Protein AF-A0A1Q5DSV0-F1 (afdb_monomer_lite)

Foldseek 3Di:
DDDPPPDDPDPVVVVVVVVVVVVVVLVVVCVVPVVVSVVVVVVVVVLVVCVVVDVVSVVVVVVVPPDPPPDPDPPPPPPPPPPVADAQPDQLLVQCVPPNLVSSLVVLVPDDLSSLVNNCVNVVLCPPVCSVVDPDSVVSSVSSSVSSVVVVVVVVVVVPPDDDDDDDDPPDDDDDDDDDDD

Secondary structure (DSSP, 8-state):
----------HHHHHHHHHHHHHHHHHHHHTT-HHHHHHHHHHHHHHHHHHHH-HHHHHHHHHHHS-TTS--S-----------SPPPSS-HHHHHHHHHHHHHHHHHHTS-HHHHHHHHHHTT--SSS-GGG---HHHHHHHHHHHHHHHHHHHHHTT--S--------------------

Structure (mmCIF, N/CA/C/O backbone):
data_AF-A0A1Q5DSV0-F1
#
_entry.id   AF-A0A1Q5DSV0-F1
#
loop_
_atom_site.group_PDB
_atom_site.id
_atom_site.type_symbol
_atom_site.label_atom_id
_atom_site.label_alt_id
_atom_site.label_comp_id
_atom_site.label_asym_id
_atom_site.label_entity_id
_atom_site.label_seq_id
_atom_site.pdbx_PDB_ins_code
_atom_site.Cartn_x
_atom_site.Cartn_y
_atom_site.Cartn_z
_atom_site.occupancy
_atom_site.B_iso_or_equiv
_atom_site.auth_seq_id
_atom_site.auth_comp_id
_atom_site.auth_asym_id
_atom_site.auth_atom_id
_atom_site.pdbx_PDB_model_num
ATOM 1 N N . MET A 1 1 ? 35.714 42.821 -6.868 1.00 40.47 1 MET A N 1
ATOM 2 C CA . MET A 1 1 ? 34.536 42.293 -6.154 1.00 40.47 1 MET A CA 1
ATOM 3 C C . MET A 1 1 ? 33.713 41.554 -7.194 1.00 40.47 1 MET A C 1
ATOM 5 O O . MET A 1 1 ? 32.951 42.173 -7.917 1.00 40.47 1 MET A O 1
ATOM 9 N N . THR A 1 2 ? 34.022 40.277 -7.402 1.00 48.06 2 THR A N 1
ATOM 10 C CA . THR A 1 2 ? 33.417 39.434 -8.442 1.00 48.06 2 THR A CA 1
ATOM 11 C C . THR A 1 2 ? 32.701 38.313 -7.715 1.00 48.06 2 THR A C 1
ATOM 13 O O . THR A 1 2 ? 33.331 37.376 -7.230 1.00 48.06 2 THR A O 1
ATOM 16 N N . GLU A 1 3 ? 31.390 38.466 -7.562 1.00 41.56 3 GLU A N 1
ATOM 17 C CA . GLU A 1 3 ? 30.538 37.433 -6.992 1.00 41.56 3 GLU A CA 1
ATOM 18 C C . GLU A 1 3 ? 30.393 36.314 -8.024 1.00 41.56 3 GLU A C 1
ATOM 20 O O . GLU A 1 3 ? 29.717 36.455 -9.043 1.00 41.56 3 GLU A O 1
ATOM 25 N N . GLN A 1 4 ? 31.094 35.207 -7.786 1.00 45.59 4 GLN A N 1
ATOM 26 C CA . GLN A 1 4 ? 30.860 33.959 -8.497 1.00 45.59 4 GLN A CA 1
ATOM 27 C C . GLN A 1 4 ? 29.488 33.434 -8.073 1.00 45.59 4 GLN A C 1
ATOM 29 O O . GLN A 1 4 ? 29.331 32.847 -7.003 1.00 45.59 4 GLN A O 1
ATOM 34 N N . SER A 1 5 ? 28.487 33.663 -8.922 1.00 48.94 5 SER A N 1
ATOM 35 C CA . SER A 1 5 ? 27.223 32.936 -8.869 1.00 48.94 5 SER A CA 1
ATOM 36 C C . SER A 1 5 ? 27.516 31.462 -9.143 1.00 48.94 5 SER A C 1
ATOM 38 O O . SER A 1 5 ? 27.720 31.061 -10.287 1.00 48.94 5 SER A O 1
ATOM 40 N N . GLY A 1 6 ? 27.593 30.663 -8.079 1.00 44.19 6 GLY A N 1
ATOM 41 C CA . GLY A 1 6 ? 27.647 29.210 -8.166 1.00 44.19 6 GLY A CA 1
ATOM 42 C C . GLY A 1 6 ? 26.372 28.700 -8.828 1.00 44.19 6 GLY A C 1
ATOM 43 O O . GLY A 1 6 ? 25.319 28.638 -8.195 1.00 44.19 6 GLY A O 1
ATOM 44 N N . SER A 1 7 ? 26.467 28.382 -10.118 1.00 48.44 7 SER A N 1
ATOM 45 C CA . SER A 1 7 ? 25.421 27.708 -10.881 1.00 48.44 7 SER A CA 1
ATOM 46 C C . SER A 1 7 ? 25.164 26.349 -10.228 1.00 48.44 7 SER A C 1
ATOM 48 O O . SER A 1 7 ? 26.033 25.477 -10.182 1.00 48.44 7 SER A O 1
ATOM 50 N N . ARG A 1 8 ? 23.986 26.220 -9.615 1.00 54.22 8 ARG A N 1
ATOM 51 C CA . ARG A 1 8 ? 23.463 24.965 -9.073 1.00 54.22 8 ARG A CA 1
ATOM 52 C C . ARG A 1 8 ? 23.378 23.991 -10.258 1.00 54.22 8 ARG A C 1
ATOM 54 O O . ARG A 1 8 ? 22.792 24.394 -11.257 1.00 54.22 8 ARG A O 1
ATOM 61 N N . PRO A 1 9 ? 23.962 22.782 -10.197 1.00 58.25 9 PRO A N 1
ATOM 62 C CA . PRO A 1 9 ? 23.859 21.835 -11.301 1.00 58.25 9 PRO A CA 1
ATOM 63 C C . PRO A 1 9 ? 22.380 21.623 -11.623 1.00 58.25 9 PRO A C 1
ATOM 65 O O . PRO A 1 9 ? 21.577 21.408 -10.717 1.00 58.25 9 PRO A O 1
ATOM 68 N N . ASP A 1 10 ? 22.022 21.760 -12.896 1.00 69.19 10 ASP A N 1
ATOM 69 C CA . ASP A 1 10 ? 20.637 21.697 -13.337 1.00 69.19 10 ASP A CA 1
ATOM 70 C C . ASP A 1 10 ? 20.089 20.297 -13.028 1.00 69.19 10 ASP A C 1
ATOM 72 O O . ASP A 1 10 ? 20.428 19.327 -13.707 1.00 69.19 10 ASP A O 1
ATOM 76 N N . ASP A 1 11 ? 19.244 20.166 -12.002 1.00 68.62 11 ASP A N 1
ATOM 77 C CA . ASP A 1 11 ? 18.654 18.880 -11.588 1.00 68.62 11 ASP A CA 1
ATOM 78 C C . ASP A 1 11 ? 17.957 18.165 -12.766 1.00 68.62 11 ASP A C 1
ATOM 80 O O . ASP A 1 11 ? 17.955 16.936 -12.871 1.00 68.62 11 ASP A O 1
ATOM 84 N N . ASN A 1 12 ? 17.442 18.951 -13.718 1.00 77.50 12 ASN A N 1
ATOM 85 C CA . ASN A 1 12 ? 16.866 18.468 -14.971 1.00 77.50 12 ASN A CA 1
ATOM 86 C C . ASN A 1 12 ? 17.903 17.804 -15.894 1.00 77.50 12 ASN A C 1
ATOM 88 O O . ASN A 1 12 ? 17.594 16.814 -16.553 1.00 77.50 12 ASN A O 1
ATOM 92 N N . GLY A 1 13 ? 19.135 18.315 -15.943 1.00 86.00 13 GLY A N 1
ATOM 93 C CA . GLY A 1 13 ? 20.213 17.750 -16.757 1.00 86.00 13 GLY A CA 1
ATOM 94 C C . GLY A 1 13 ? 20.648 16.371 -16.262 1.00 86.00 13 GLY A C 1
ATOM 95 O O . GLY A 1 13 ? 20.817 15.450 -17.063 1.00 86.00 13 GLY A O 1
ATOM 96 N N . LEU A 1 14 ? 20.748 16.199 -14.940 1.00 85.62 14 LEU A N 1
ATOM 97 C CA . LEU A 1 14 ? 21.057 14.905 -14.324 1.00 85.62 14 LEU A CA 1
ATOM 98 C C . LEU A 1 14 ? 19.948 13.877 -14.568 1.00 85.62 14 LEU A C 1
ATOM 100 O O . 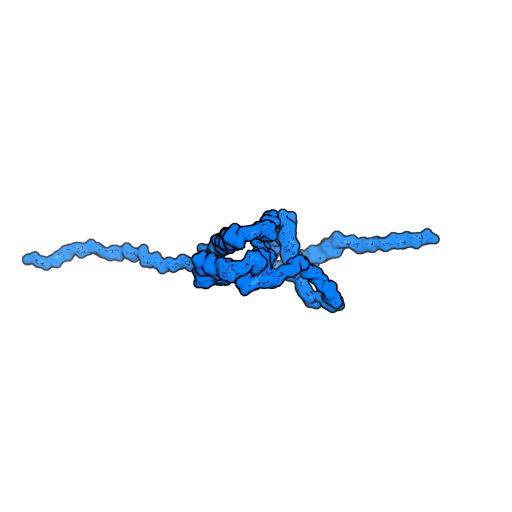LEU A 1 14 ? 20.245 12.728 -14.895 1.00 85.62 14 LEU A O 1
ATOM 104 N N . LEU A 1 15 ? 18.681 14.285 -14.454 1.00 86.31 15 LEU A N 1
ATOM 105 C CA . LEU A 1 15 ? 17.545 13.414 -14.753 1.00 86.31 15 LEU A CA 1
ATOM 106 C C . LEU A 1 15 ? 17.563 12.954 -16.215 1.00 86.31 15 LEU A C 1
ATOM 108 O O . LEU A 1 15 ? 17.474 11.758 -16.478 1.00 86.31 15 LEU A O 1
ATOM 112 N N . ASN A 1 16 ? 17.742 13.885 -17.155 1.00 90.69 16 ASN A N 1
ATOM 113 C CA . ASN A 1 16 ? 17.775 13.575 -18.585 1.00 90.69 16 ASN A CA 1
ATOM 114 C C . ASN A 1 16 ? 18.914 12.609 -18.944 1.00 90.69 16 ASN A C 1
ATOM 116 O O . ASN A 1 16 ? 18.723 11.705 -19.755 1.00 90.69 16 ASN A O 1
ATOM 120 N N . ALA A 1 17 ? 20.083 12.748 -18.308 1.00 92.19 17 ALA A N 1
ATOM 121 C CA . ALA A 1 17 ? 21.192 11.814 -18.493 1.00 92.19 17 ALA A CA 1
ATOM 122 C C . ALA A 1 17 ? 20.842 10.391 -18.016 1.00 92.19 17 ALA A C 1
ATOM 124 O O . ALA A 1 17 ? 21.137 9.421 -18.712 1.00 92.19 17 ALA A O 1
ATOM 125 N N . ARG A 1 18 ? 20.166 10.258 -16.866 1.00 92.00 18 ARG A N 1
ATOM 126 C CA . ARG A 1 18 ? 19.721 8.955 -16.336 1.00 92.00 18 ARG A CA 1
ATOM 127 C C . ARG A 1 18 ? 18.624 8.311 -17.177 1.00 92.00 18 ARG A C 1
ATOM 129 O O . ARG A 1 18 ? 18.611 7.094 -17.323 1.00 92.00 18 ARG A O 1
ATOM 136 N N . VAL A 1 19 ? 17.718 9.113 -17.733 1.00 93.19 19 VAL A N 1
ATOM 137 C CA . VAL A 1 19 ? 16.694 8.621 -18.666 1.00 93.19 19 VAL A CA 1
ATOM 138 C C . VAL A 1 19 ? 17.358 8.032 -19.907 1.00 93.19 19 VAL A C 1
ATOM 140 O O . VAL A 1 19 ? 17.054 6.901 -20.273 1.00 93.19 19 VAL A O 1
ATOM 143 N N . ARG A 1 20 ? 18.335 8.736 -20.488 1.00 94.38 20 ARG A N 1
ATOM 144 C CA . ARG A 1 20 ? 19.083 8.242 -21.649 1.00 94.38 20 ARG A CA 1
ATOM 145 C C . ARG A 1 20 ? 19.839 6.942 -21.357 1.00 94.38 20 ARG A C 1
ATOM 147 O O . ARG A 1 20 ? 19.808 6.022 -22.165 1.00 94.38 20 ARG A O 1
ATOM 154 N N . GLU A 1 21 ? 20.481 6.842 -20.194 1.00 94.56 21 GLU A N 1
ATOM 155 C CA . GLU A 1 21 ? 21.149 5.608 -19.755 1.00 94.56 21 GLU A CA 1
ATOM 156 C C . GLU A 1 21 ? 20.161 4.427 -19.674 1.00 94.56 21 GLU A C 1
ATOM 158 O O . GLU A 1 21 ? 20.463 3.322 -20.129 1.00 94.56 21 GLU A O 1
ATOM 163 N N . ALA A 1 22 ? 18.954 4.663 -19.149 1.00 93.12 22 ALA A N 1
ATOM 164 C CA . ALA A 1 22 ? 17.907 3.648 -19.078 1.00 93.12 22 ALA A CA 1
ATOM 165 C C . ALA A 1 22 ? 17.393 3.237 -20.470 1.00 93.12 22 ALA A C 1
ATOM 167 O O . ALA A 1 22 ? 17.189 2.048 -20.718 1.00 93.12 22 ALA A O 1
ATOM 168 N N . GLU A 1 23 ? 17.220 4.189 -21.389 1.00 94.69 23 GLU A N 1
ATOM 169 C CA . GLU A 1 23 ? 16.838 3.919 -22.782 1.00 94.69 23 GLU A CA 1
ATOM 170 C C . GLU A 1 23 ? 17.885 3.062 -23.507 1.00 94.69 23 GLU A C 1
ATOM 172 O O . GLU A 1 23 ? 17.540 2.078 -24.166 1.00 94.69 23 GLU A O 1
ATOM 177 N N . GLU A 1 24 ? 19.171 3.389 -23.355 1.00 96.88 24 GLU A N 1
ATOM 178 C CA . GLU A 1 24 ? 20.275 2.625 -23.944 1.00 96.88 24 GLU A CA 1
ATOM 179 C C . GLU A 1 24 ? 20.325 1.194 -23.379 1.00 96.88 24 GLU A C 1
ATOM 181 O O . GLU A 1 24 ? 20.459 0.226 -24.136 1.00 96.88 24 GLU A O 1
ATOM 186 N N . ALA A 1 25 ? 20.136 1.031 -22.064 1.00 96.25 25 ALA A N 1
ATOM 187 C CA . ALA A 1 25 ? 20.078 -0.278 -21.416 1.00 96.25 25 ALA A CA 1
ATOM 188 C C . ALA A 1 25 ? 18.890 -1.126 -21.903 1.00 96.25 25 ALA A C 1
ATOM 190 O O . ALA A 1 25 ? 19.062 -2.308 -22.208 1.00 96.25 25 ALA A O 1
ATOM 191 N N . LEU A 1 26 ? 17.702 -0.526 -22.027 1.00 95.38 26 LEU A N 1
ATOM 192 C CA . LEU A 1 26 ? 16.504 -1.200 -22.537 1.00 95.38 26 LEU A CA 1
ATOM 193 C C . LEU A 1 26 ? 16.634 -1.559 -24.021 1.00 95.38 26 LEU A C 1
ATOM 195 O O . LEU A 1 26 ? 16.210 -2.638 -24.426 1.00 95.38 26 LEU A O 1
ATOM 199 N N . THR A 1 27 ? 17.283 -0.711 -24.822 1.00 96.25 27 THR A N 1
ATOM 200 C CA . THR A 1 27 ? 17.575 -0.998 -26.236 1.00 96.25 27 THR A CA 1
ATOM 201 C C . THR A 1 27 ? 18.533 -2.180 -26.370 1.00 96.25 27 THR A C 1
ATOM 203 O O . THR A 1 27 ? 18.304 -3.089 -27.168 1.00 96.25 27 THR A O 1
ATOM 206 N N . LYS A 1 28 ? 19.589 -2.215 -25.547 1.00 96.75 28 LYS A N 1
ATOM 207 C CA . LYS A 1 28 ? 20.531 -3.339 -25.505 1.00 96.75 28 LYS A CA 1
ATOM 208 C C . LYS A 1 28 ? 19.852 -4.636 -25.059 1.00 96.75 28 LYS A C 1
ATOM 210 O O . LYS A 1 28 ? 20.146 -5.693 -25.615 1.00 96.75 28 LYS A O 1
ATOM 215 N N . LEU A 1 29 ? 18.942 -4.553 -24.086 1.00 95.88 29 LEU A N 1
ATOM 216 C CA . LEU A 1 29 ? 18.133 -5.690 -23.659 1.00 95.88 29 LEU A CA 1
ATOM 217 C C . LEU A 1 29 ? 17.236 -6.175 -24.797 1.00 95.88 29 LEU A C 1
ATOM 219 O O . LEU A 1 29 ? 17.252 -7.361 -25.089 1.00 95.88 29 LEU A O 1
ATOM 223 N N . GLY A 1 30 ? 16.549 -5.271 -25.499 1.00 95.75 30 GLY A N 1
ATOM 224 C CA . GLY A 1 30 ? 15.663 -5.616 -26.613 1.00 95.75 30 GLY A CA 1
ATOM 225 C C . GLY A 1 30 ? 16.366 -6.305 -27.787 1.00 95.75 30 GLY A C 1
ATOM 226 O O . GLY A 1 30 ? 15.745 -7.103 -28.482 1.00 95.75 30 GLY A O 1
ATOM 227 N N . ALA A 1 31 ? 17.667 -6.061 -27.979 1.00 95.69 31 ALA A N 1
ATOM 228 C CA . ALA A 1 31 ? 18.473 -6.783 -28.964 1.00 95.69 31 ALA A CA 1
ATOM 229 C C . ALA A 1 31 ? 18.716 -8.262 -28.594 1.00 95.69 31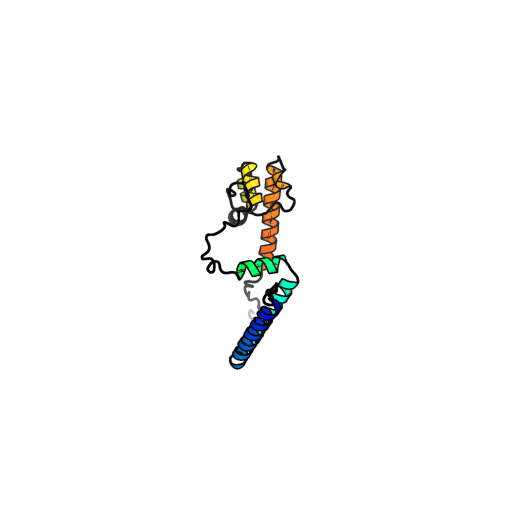 ALA A C 1
ATOM 231 O O . ALA A 1 31 ? 19.012 -9.063 -29.476 1.00 95.69 31 ALA A O 1
ATOM 232 N N . SER A 1 32 ? 18.615 -8.616 -27.307 1.00 96.25 32 SER A N 1
ATOM 233 C CA . SER A 1 32 ? 18.807 -9.985 -26.799 1.00 96.25 32 SER A CA 1
ATOM 234 C C . SER A 1 32 ? 17.481 -10.669 -26.441 1.00 96.25 32 SER A C 1
ATOM 236 O O . SER A 1 32 ? 17.322 -11.858 -26.692 1.00 96.25 32 SER A O 1
ATOM 238 N N . ASP A 1 33 ? 16.541 -9.915 -25.866 1.00 96.81 33 ASP A N 1
ATOM 239 C CA . ASP A 1 33 ? 15.214 -10.348 -25.430 1.00 96.81 33 ASP A CA 1
ATOM 240 C C . ASP A 1 33 ? 14.190 -9.202 -25.620 1.00 96.81 33 ASP A C 1
ATOM 242 O O . ASP A 1 33 ? 14.057 -8.312 -24.765 1.00 96.81 33 ASP A O 1
ATOM 246 N N . PRO A 1 34 ? 13.476 -9.177 -26.761 1.00 94.81 34 PRO A N 1
ATOM 247 C CA . PRO A 1 34 ? 12.533 -8.109 -27.079 1.00 94.81 34 PRO A CA 1
ATOM 248 C C . PRO A 1 34 ? 11.256 -8.155 -26.229 1.00 94.81 34 PRO A C 1
ATOM 250 O O . PRO A 1 34 ? 10.674 -7.104 -25.951 1.00 94.81 34 PRO A O 1
ATOM 253 N N . GLU A 1 35 ? 10.816 -9.340 -25.796 1.00 95.19 35 GLU A N 1
ATOM 254 C CA . GLU A 1 35 ? 9.583 -9.505 -25.019 1.00 95.19 35 GLU A CA 1
ATOM 255 C C . GLU A 1 35 ? 9.772 -9.009 -23.582 1.00 95.19 35 GLU A C 1
ATOM 257 O O . GLU A 1 35 ? 8.940 -8.259 -23.054 1.00 95.19 35 GLU A O 1
ATOM 262 N N . LEU A 1 36 ? 10.914 -9.336 -22.971 1.00 95.56 36 LEU A N 1
ATOM 263 C CA . LEU A 1 36 ? 11.272 -8.828 -21.652 1.00 95.56 36 LEU A CA 1
ATOM 264 C C . LEU A 1 36 ? 11.467 -7.308 -21.666 1.00 95.56 36 LEU A C 1
ATOM 266 O O . LEU A 1 36 ? 10.959 -6.617 -20.779 1.00 95.56 36 LEU A O 1
ATOM 270 N N . ALA A 1 37 ? 12.148 -6.766 -22.681 1.00 94.81 37 ALA A N 1
ATOM 271 C CA . ALA A 1 37 ? 12.325 -5.321 -22.823 1.00 94.81 37 ALA A CA 1
ATOM 272 C C . ALA A 1 37 ? 10.975 -4.589 -22.939 1.00 94.81 37 ALA A C 1
ATOM 274 O O . ALA A 1 37 ? 10.740 -3.615 -22.220 1.00 94.81 37 ALA A O 1
ATOM 275 N N . ALA A 1 38 ? 10.061 -5.091 -23.777 1.00 93.62 38 ALA A N 1
ATOM 276 C CA . ALA A 1 38 ? 8.717 -4.531 -23.920 1.00 93.62 38 ALA A CA 1
ATOM 277 C C . ALA A 1 38 ? 7.919 -4.597 -22.607 1.00 93.62 38 ALA A C 1
ATOM 279 O O . ALA A 1 38 ? 7.267 -3.622 -22.223 1.00 93.62 38 ALA A O 1
ATOM 280 N N . THR A 1 39 ? 8.018 -5.713 -21.880 1.00 97.44 39 THR A N 1
ATOM 281 C CA . THR A 1 39 ? 7.357 -5.892 -20.581 1.00 97.44 39 THR A CA 1
ATOM 282 C C . THR A 1 39 ? 7.858 -4.878 -19.553 1.00 97.44 39 THR A C 1
ATOM 284 O O . THR A 1 39 ? 7.054 -4.220 -18.891 1.00 97.44 39 THR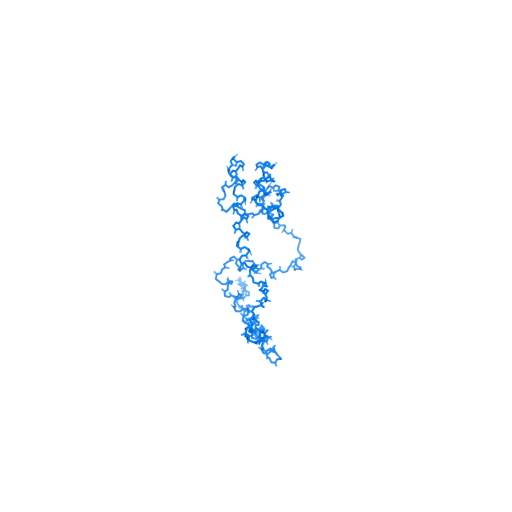 A O 1
ATOM 287 N N . LEU A 1 40 ? 9.177 -4.688 -19.440 1.00 96.62 40 LEU A N 1
ATOM 288 C CA . LEU A 1 40 ? 9.763 -3.726 -18.502 1.00 96.62 40 LEU A CA 1
ATOM 289 C C . LEU A 1 40 ? 9.374 -2.282 -18.833 1.00 96.62 40 LEU A C 1
ATOM 291 O O . LEU A 1 40 ? 9.032 -1.525 -17.923 1.00 96.62 40 LEU A O 1
ATOM 295 N N . VAL A 1 41 ? 9.362 -1.914 -20.118 1.00 96.44 41 VAL A N 1
ATOM 296 C CA . VAL A 1 41 ? 8.875 -0.600 -20.569 1.00 96.44 41 VAL A CA 1
ATOM 297 C C . VAL A 1 41 ? 7.416 -0.396 -20.160 1.00 96.44 41 VAL A C 1
ATOM 299 O O . VAL A 1 41 ? 7.079 0.644 -19.591 1.00 96.44 41 VAL A O 1
ATOM 302 N N . GLY A 1 42 ? 6.557 -1.396 -20.384 1.00 95.75 42 GLY A N 1
ATOM 303 C CA . GLY A 1 42 ? 5.148 -1.345 -19.992 1.00 95.75 42 GLY A CA 1
ATOM 304 C C . GLY A 1 42 ? 4.960 -1.147 -18.486 1.00 95.75 42 GLY A C 1
ATOM 305 O O . GLY A 1 42 ? 4.191 -0.283 -18.060 1.00 95.75 42 GLY A O 1
ATOM 306 N N . VAL A 1 43 ? 5.714 -1.887 -17.668 1.00 97.12 43 VAL A N 1
ATOM 307 C CA . VAL A 1 43 ? 5.685 -1.749 -16.205 1.00 97.12 43 VAL A CA 1
ATOM 308 C C . VAL A 1 43 ? 6.136 -0.352 -15.772 1.00 97.12 43 VAL A C 1
ATOM 310 O O . VAL A 1 43 ? 5.433 0.297 -14.993 1.00 97.12 43 VAL A O 1
ATOM 313 N N . LEU A 1 44 ? 7.264 0.147 -16.292 1.00 95.69 44 LEU A N 1
ATOM 314 C CA . LEU A 1 44 ? 7.768 1.483 -15.953 1.00 95.69 44 LEU A CA 1
ATOM 315 C C . LEU A 1 44 ? 6.764 2.580 -16.321 1.00 95.69 44 LEU A C 1
ATOM 317 O O . LEU A 1 44 ? 6.525 3.480 -15.515 1.00 95.69 44 LEU A O 1
ATOM 321 N N . ALA A 1 45 ? 6.146 2.491 -17.500 1.00 92.50 45 ALA A N 1
ATOM 322 C CA . ALA A 1 45 ? 5.170 3.472 -17.966 1.00 92.50 45 ALA A CA 1
ATOM 323 C C . ALA A 1 45 ? 3.937 3.544 -17.051 1.00 92.50 45 ALA A C 1
ATOM 325 O O . ALA A 1 45 ? 3.496 4.639 -16.683 1.00 92.50 45 ALA A O 1
ATOM 326 N N . VAL A 1 46 ? 3.402 2.390 -16.637 1.00 95.94 46 VAL A N 1
ATOM 327 C CA . VAL A 1 46 ? 2.263 2.326 -15.708 1.00 95.94 46 VAL A CA 1
ATOM 328 C C . VAL A 1 46 ? 2.646 2.890 -14.340 1.00 95.94 46 VAL A C 1
ATOM 330 O O . VAL A 1 46 ? 1.922 3.728 -13.801 1.00 95.94 46 VAL A O 1
ATOM 333 N N . VAL A 1 47 ? 3.803 2.503 -13.795 1.00 95.75 47 VAL A N 1
ATOM 334 C CA . VAL A 1 47 ? 4.283 2.993 -12.491 1.00 95.75 47 VAL A CA 1
ATOM 335 C C . VAL A 1 47 ? 4.496 4.509 -12.506 1.00 95.75 47 VAL A C 1
ATOM 337 O O . VAL A 1 47 ? 4.049 5.196 -11.586 1.00 95.75 47 VAL A O 1
ATOM 340 N N . ALA A 1 48 ? 5.130 5.049 -13.550 1.00 92.00 48 ALA A N 1
ATOM 341 C CA . ALA A 1 48 ? 5.344 6.487 -13.700 1.00 92.00 48 ALA A CA 1
ATOM 342 C C . ALA A 1 48 ? 4.015 7.250 -13.808 1.00 92.00 48 ALA A C 1
ATOM 344 O O . ALA A 1 48 ? 3.822 8.266 -13.136 1.00 92.00 48 ALA A O 1
ATOM 345 N N . SER A 1 49 ? 3.068 6.720 -14.587 1.00 88.75 49 SER A N 1
ATOM 346 C CA . SER A 1 49 ? 1.732 7.305 -14.743 1.00 88.75 49 SER A CA 1
ATOM 347 C C . SER A 1 49 ? 0.959 7.327 -13.421 1.00 88.75 49 SER A C 1
ATOM 349 O O . SER A 1 49 ? 0.348 8.339 -13.074 1.00 88.75 49 SER A O 1
ATOM 351 N N . GLU A 1 50 ? 1.008 6.247 -12.639 1.00 88.62 50 GLU A N 1
ATOM 352 C CA . GLU A 1 50 ? 0.366 6.200 -11.319 1.00 88.62 50 GLU A CA 1
ATOM 353 C C . GLU A 1 50 ? 1.038 7.114 -10.292 1.00 88.62 50 GLU A C 1
ATOM 355 O O . GLU A 1 50 ? 0.353 7.756 -9.489 1.00 88.62 50 GLU A O 1
ATOM 360 N N . ALA A 1 51 ? 2.365 7.242 -10.335 1.00 91.94 51 ALA A N 1
ATOM 361 C CA . ALA A 1 51 ? 3.096 8.179 -9.485 1.00 91.94 51 ALA A CA 1
ATOM 362 C C . ALA A 1 51 ? 2.740 9.638 -9.791 1.00 91.94 51 ALA A C 1
ATOM 364 O O . ALA A 1 51 ? 2.564 10.423 -8.858 1.00 91.94 51 ALA A O 1
ATOM 365 N N . ALA A 1 52 ? 2.557 9.987 -11.066 1.00 87.00 52 ALA A N 1
ATOM 366 C CA . ALA A 1 52 ? 2.116 11.320 -11.468 1.00 87.00 52 ALA A CA 1
ATOM 367 C C . ALA A 1 52 ? 0.666 11.612 -11.040 1.00 87.00 52 ALA A C 1
ATOM 369 O O . ALA A 1 52 ? 0.357 12.731 -10.630 1.00 87.00 52 ALA A O 1
ATOM 370 N N . ARG A 1 53 ? -0.222 10.608 -11.094 1.00 83.56 53 ARG A N 1
ATOM 371 C CA . ARG A 1 53 ? -1.644 10.755 -10.735 1.00 83.56 53 ARG A CA 1
ATOM 372 C C . ARG A 1 53 ? -1.901 10.773 -9.229 1.00 83.56 53 ARG A C 1
ATOM 374 O O . ARG A 1 53 ? -2.804 11.472 -8.773 1.00 83.56 53 ARG A O 1
ATOM 381 N N . THR A 1 54 ? -1.122 10.022 -8.448 1.00 89.12 54 THR A N 1
ATOM 382 C CA . THR A 1 54 ? -1.417 9.777 -7.030 1.00 89.12 54 THR A CA 1
ATOM 383 C C . THR A 1 54 ? -0.221 10.081 -6.128 1.00 89.12 54 THR A C 1
ATOM 385 O O . THR A 1 54 ? 0.696 9.275 -5.964 1.00 89.12 54 THR A O 1
ATOM 388 N N . THR A 1 55 ? -0.285 11.194 -5.389 1.00 81.38 55 THR A N 1
ATOM 389 C CA . THR A 1 55 ? 0.787 11.616 -4.463 1.00 81.38 55 THR A CA 1
ATOM 390 C C . THR A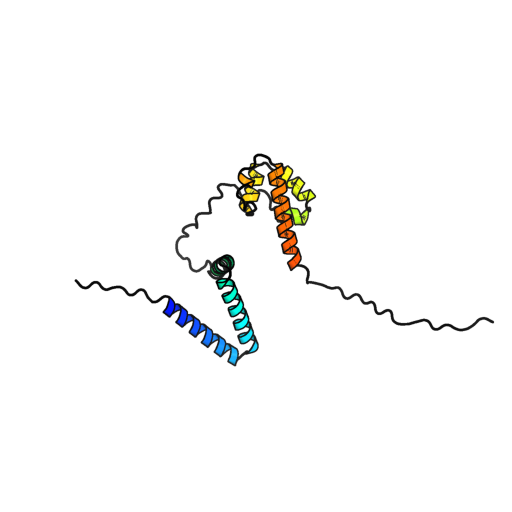 1 55 ? 1.089 10.584 -3.371 1.00 81.38 55 THR A C 1
ATOM 392 O O . THR A 1 55 ? 2.238 10.422 -2.958 1.00 81.38 55 THR A O 1
ATOM 395 N N . ARG A 1 56 ? 0.069 9.865 -2.878 1.00 80.56 56 ARG A N 1
ATOM 396 C CA . ARG A 1 56 ? 0.264 8.784 -1.896 1.00 80.56 56 ARG A CA 1
ATOM 397 C C . ARG A 1 56 ? 1.127 7.658 -2.472 1.00 80.56 56 ARG A C 1
ATOM 399 O O . ARG A 1 56 ? 2.002 7.165 -1.765 1.00 80.56 56 ARG A O 1
ATOM 406 N N . PHE A 1 57 ? 0.881 7.270 -3.722 1.00 87.00 57 PHE A N 1
ATOM 407 C CA . PHE A 1 57 ? 1.625 6.216 -4.403 1.00 87.00 57 PHE A CA 1
ATOM 408 C C . PHE A 1 57 ? 3.068 6.654 -4.663 1.00 87.00 57 PHE A C 1
ATOM 410 O O . PHE A 1 57 ? 3.981 5.944 -4.261 1.00 87.00 57 PHE A O 1
ATOM 417 N N . ALA A 1 58 ? 3.285 7.870 -5.179 1.00 85.38 58 ALA A N 1
ATOM 418 C CA . ALA A 1 58 ? 4.628 8.424 -5.374 1.00 85.38 58 ALA A CA 1
ATOM 419 C C . ALA A 1 58 ? 5.476 8.407 -4.087 1.00 85.38 58 ALA A C 1
ATOM 421 O O . ALA A 1 58 ? 6.639 8.010 -4.101 1.00 85.38 58 ALA A O 1
ATOM 422 N N . ARG A 1 59 ? 4.882 8.777 -2.941 1.00 86.00 59 ARG A N 1
ATOM 423 C CA . ARG A 1 59 ? 5.568 8.737 -1.636 1.00 86.00 59 ARG A CA 1
ATOM 424 C C . ARG A 1 59 ? 5.894 7.318 -1.178 1.00 86.00 59 ARG A C 1
ATOM 426 O O . ARG A 1 59 ? 6.967 7.092 -0.627 1.00 86.00 59 ARG A O 1
ATOM 433 N N . ALA A 1 60 ? 4.970 6.378 -1.368 1.00 85.94 60 ALA A N 1
ATOM 434 C CA . ALA A 1 60 ? 5.204 4.977 -1.033 1.00 85.94 60 ALA A CA 1
ATOM 435 C C . ALA A 1 60 ? 6.312 4.375 -1.914 1.00 85.94 60 ALA A C 1
ATOM 437 O O . ALA A 1 60 ? 7.198 3.705 -1.391 1.00 85.94 60 ALA A O 1
ATOM 438 N N . LEU A 1 61 ? 6.302 4.691 -3.212 1.00 90.56 61 LEU A N 1
ATOM 439 C CA . LEU A 1 61 ? 7.305 4.264 -4.184 1.00 90.56 61 LEU A CA 1
ATOM 440 C C . LEU A 1 61 ? 8.696 4.808 -3.837 1.00 90.56 61 LEU A C 1
ATOM 442 O O . LEU A 1 61 ? 9.639 4.034 -3.723 1.00 90.56 61 LEU A O 1
ATOM 446 N N . ALA A 1 62 ? 8.820 6.112 -3.570 1.00 89.62 62 ALA A N 1
ATOM 447 C CA . ALA A 1 62 ? 10.092 6.717 -3.167 1.00 89.62 62 ALA A CA 1
ATOM 448 C C . ALA A 1 62 ? 10.656 6.091 -1.877 1.00 89.62 62 ALA A C 1
ATOM 450 O O . ALA A 1 62 ? 11.857 5.837 -1.778 1.00 89.62 62 ALA A O 1
ATOM 451 N N . LYS A 1 63 ? 9.783 5.792 -0.902 1.00 87.50 63 LYS A N 1
ATOM 452 C CA . LYS A 1 63 ? 10.173 5.115 0.342 1.00 87.50 63 LYS A CA 1
ATOM 453 C C . LYS A 1 63 ? 10.649 3.681 0.095 1.00 87.50 63 LYS A C 1
ATOM 455 O O . LYS A 1 63 ? 11.596 3.255 0.740 1.00 87.50 63 LYS A O 1
ATOM 460 N N . ALA A 1 64 ? 9.986 2.944 -0.792 1.00 88.06 64 ALA A N 1
ATOM 461 C CA . ALA A 1 64 ? 10.336 1.560 -1.098 1.00 88.06 64 ALA A CA 1
ATOM 462 C C . ALA A 1 64 ? 11.649 1.444 -1.892 1.00 88.06 64 ALA A C 1
ATOM 464 O O . ALA A 1 64 ? 12.410 0.511 -1.667 1.00 88.06 64 ALA A O 1
ATOM 465 N N . LEU A 1 65 ? 11.919 2.392 -2.796 1.00 87.19 65 LEU A N 1
ATOM 466 C CA . LEU A 1 65 ? 13.107 2.380 -3.660 1.00 87.19 65 LEU A CA 1
ATOM 467 C C . LEU A 1 65 ? 14.364 2.964 -2.998 1.00 87.19 65 LEU A C 1
ATOM 469 O O . LEU A 1 65 ? 15.473 2.751 -3.482 1.00 87.19 65 LEU A O 1
ATOM 473 N N . THR A 1 66 ? 14.216 3.682 -1.885 1.00 87.25 66 THR A N 1
ATOM 474 C CA . THR A 1 66 ? 15.358 4.143 -1.088 1.00 87.25 66 THR A CA 1
ATOM 475 C C . THR A 1 66 ? 15.750 3.033 -0.113 1.00 87.25 66 THR A C 1
ATOM 477 O O . THR A 1 66 ? 15.169 2.914 0.965 1.00 87.25 66 THR A O 1
ATOM 480 N N . SER A 1 67 ? 16.720 2.196 -0.496 1.00 57.69 67 SER A N 1
ATOM 481 C CA . SER A 1 67 ? 17.283 1.173 0.398 1.00 57.69 67 SER A CA 1
ATOM 482 C C . SER A 1 67 ? 17.891 1.810 1.662 1.00 57.69 67 SER A C 1
ATOM 484 O O . SER A 1 67 ? 18.538 2.856 1.565 1.00 57.69 67 SER A O 1
ATOM 486 N N . PRO A 1 68 ? 17.757 1.184 2.848 1.00 56.38 68 PRO A N 1
ATOM 487 C CA . PRO A 1 68 ? 18.284 1.709 4.114 1.00 56.38 68 PRO A CA 1
ATOM 488 C C . PRO A 1 68 ? 19.822 1.690 4.225 1.00 56.38 68 PRO A C 1
ATOM 490 O O . PRO A 1 68 ? 20.356 2.159 5.227 1.00 56.38 68 PRO A O 1
ATOM 493 N N . ASP A 1 69 ? 20.532 1.168 3.221 1.00 47.53 69 ASP A N 1
ATOM 494 C CA . ASP A 1 69 ? 21.974 0.882 3.280 1.00 47.53 69 ASP A CA 1
ATOM 495 C C . ASP A 1 69 ? 22.877 2.027 2.771 1.00 47.53 69 ASP A C 1
ATOM 497 O O . ASP A 1 69 ? 24.098 1.930 2.781 1.00 47.53 69 ASP A O 1
ATOM 501 N N . ALA A 1 70 ? 22.297 3.161 2.360 1.00 47.69 70 ALA A N 1
ATOM 502 C CA . ALA A 1 70 ? 23.046 4.349 1.927 1.00 47.69 70 ALA A CA 1
ATOM 503 C C . ALA A 1 70 ? 23.157 5.441 3.014 1.00 47.69 70 ALA A C 1
ATOM 505 O O . ALA A 1 70 ? 23.281 6.624 2.698 1.00 47.69 70 ALA A O 1
ATOM 506 N N . GLN A 1 71 ? 23.089 5.076 4.300 1.00 43.12 71 GLN A N 1
ATOM 507 C CA . GLN A 1 71 ? 23.180 6.016 5.428 1.00 43.12 71 GLN A CA 1
ATOM 508 C C . GLN A 1 71 ? 24.219 5.572 6.469 1.00 43.12 71 GLN A C 1
ATOM 510 O O . GLN A 1 71 ? 23.891 5.226 7.600 1.00 43.12 71 GLN A O 1
ATOM 515 N N . THR A 1 72 ? 25.502 5.724 6.125 1.00 43.88 72 THR A N 1
ATOM 516 C CA . THR A 1 72 ? 26.586 5.971 7.102 1.00 43.88 72 THR A CA 1
ATOM 517 C C . THR A 1 72 ? 26.551 7.436 7.558 1.00 43.88 72 THR A C 1
ATOM 519 O O . THR A 1 72 ? 27.526 8.178 7.481 1.00 43.88 72 THR A O 1
ATOM 522 N N . ALA A 1 73 ? 25.389 7.876 8.024 1.00 47.31 73 ALA A N 1
ATOM 523 C CA . ALA A 1 73 ? 25.230 9.089 8.808 1.00 47.31 73 ALA A CA 1
ATOM 524 C C . ALA A 1 73 ? 24.476 8.668 10.070 1.00 47.31 73 ALA A C 1
ATOM 526 O O . ALA A 1 73 ? 23.542 7.866 9.955 1.00 47.31 73 ALA A O 1
ATOM 527 N N . PRO A 1 74 ? 24.871 9.132 11.272 1.00 39.44 74 PRO A N 1
ATOM 528 C CA . PRO A 1 74 ? 24.169 8.764 12.489 1.00 39.44 74 PRO A CA 1
ATOM 529 C C . PRO A 1 74 ? 22.706 9.106 12.265 1.00 39.44 74 PRO A C 1
ATOM 531 O O . PRO A 1 74 ? 22.388 10.254 11.954 1.00 39.44 74 PRO A O 1
ATOM 534 N N . ARG A 1 75 ? 21.854 8.076 12.339 1.00 44.34 75 ARG A N 1
ATOM 535 C CA . ARG A 1 75 ? 20.402 8.176 12.236 1.00 44.34 75 ARG A CA 1
ATOM 536 C C . ARG A 1 75 ? 19.981 9.396 13.045 1.00 44.34 75 ARG A C 1
ATOM 538 O O . ARG A 1 75 ? 19.887 9.323 14.270 1.00 44.34 75 ARG A O 1
ATOM 545 N N . SER A 1 76 ? 19.717 10.515 12.369 1.00 45.81 76 SER A N 1
ATOM 546 C CA . SER A 1 76 ? 18.763 11.470 12.897 1.00 45.81 76 SER A CA 1
ATOM 547 C C . SER A 1 76 ? 17.502 10.646 12.922 1.00 45.81 76 SER A C 1
ATOM 549 O O . SER A 1 76 ? 16.934 10.353 11.871 1.00 45.81 76 SER A O 1
ATOM 551 N N . ALA A 1 77 ? 17.207 10.100 14.101 1.00 48.19 77 ALA A N 1
ATOM 552 C CA . ALA A 1 77 ? 15.985 9.392 14.359 1.00 48.19 77 ALA A CA 1
ATOM 553 C C . ALA A 1 77 ? 14.902 10.262 13.741 1.00 48.19 77 ALA A C 1
ATOM 555 O O . ALA A 1 77 ? 14.662 11.372 14.228 1.00 48.19 77 ALA A O 1
ATOM 556 N N . GLU A 1 78 ? 14.321 9.789 12.633 1.00 44.44 78 GLU A N 1
ATOM 557 C CA . GLU A 1 78 ? 13.023 10.242 12.175 1.00 44.44 78 GLU A CA 1
ATOM 558 C C . GLU A 1 78 ? 12.216 10.205 13.452 1.00 44.44 78 GLU A C 1
ATOM 560 O O . GLU A 1 78 ? 11.992 9.130 14.020 1.00 44.44 78 GLU A O 1
ATOM 565 N N . ARG A 1 79 ? 11.973 11.396 14.006 1.00 46.41 79 ARG A N 1
ATOM 566 C CA . ARG A 1 79 ? 11.329 11.529 15.297 1.00 46.41 79 ARG A CA 1
ATOM 567 C C . ARG A 1 79 ? 10.098 10.662 15.127 1.00 46.41 79 ARG A C 1
ATOM 569 O O . ARG A 1 79 ? 9.331 10.964 14.202 1.00 46.41 79 ARG A O 1
ATOM 576 N N . PRO A 1 80 ? 9.923 9.587 15.923 1.00 44.50 80 PRO A N 1
ATOM 577 C CA . PRO A 1 80 ? 8.692 8.831 15.863 1.00 44.50 80 PRO A CA 1
ATOM 578 C C . PRO A 1 80 ? 7.636 9.912 15.927 1.00 44.50 80 PRO A C 1
ATOM 580 O O . PRO A 1 80 ? 7.729 10.781 16.810 1.00 44.50 80 PRO A O 1
ATOM 583 N N . ARG A 1 81 ? 6.729 9.983 14.940 1.00 48.34 81 ARG A N 1
ATOM 584 C CA . ARG A 1 81 ? 5.533 10.795 15.143 1.00 48.34 81 ARG A CA 1
ATOM 585 C C . ARG A 1 81 ? 5.044 10.298 16.479 1.00 48.34 81 ARG A C 1
ATOM 587 O O . ARG A 1 81 ? 4.732 9.118 16.583 1.00 48.34 81 ARG A O 1
ATOM 594 N N . ARG A 1 82 ? 5.196 11.144 17.501 1.00 44.28 82 ARG A N 1
ATOM 595 C CA . ARG A 1 82 ? 5.035 10.797 18.905 1.00 44.28 82 ARG A CA 1
ATOM 596 C C . ARG A 1 82 ? 3.555 10.473 19.046 1.00 44.28 82 ARG A C 1
ATOM 598 O O . ARG A 1 82 ? 2.768 11.301 19.485 1.00 44.28 82 ARG A O 1
ATOM 605 N N . SER A 1 83 ? 3.175 9.265 18.660 1.00 51.19 83 SER A N 1
ATOM 606 C CA . SER A 1 83 ? 2.258 8.500 19.451 1.00 51.19 83 SER A CA 1
ATOM 607 C C . SER A 1 83 ? 2.985 8.380 20.782 1.00 51.19 83 SER A C 1
ATOM 609 O O . SER A 1 83 ? 3.908 7.596 20.945 1.00 51.19 83 SER A O 1
ATOM 611 N N . ARG A 1 84 ? 2.664 9.289 21.705 1.00 55.09 84 ARG A N 1
ATOM 612 C CA . ARG A 1 84 ? 3.031 9.152 23.120 1.00 55.09 84 ARG A CA 1
ATOM 613 C C . ARG A 1 84 ? 2.294 7.968 23.768 1.00 55.09 84 ARG A C 1
ATOM 615 O O . ARG A 1 84 ? 2.414 7.792 24.971 1.00 55.09 84 ARG A O 1
ATOM 622 N N . ARG A 1 85 ? 1.487 7.242 22.991 1.00 57.81 85 ARG A N 1
ATOM 623 C CA . ARG A 1 85 ? 0.684 6.106 23.412 1.00 57.81 85 ARG A CA 1
ATOM 624 C C . ARG A 1 85 ? 1.502 4.831 23.301 1.00 57.81 85 ARG A C 1
ATOM 626 O O . ARG A 1 85 ? 2.358 4.732 22.418 1.00 57.81 85 ARG A O 1
ATOM 633 N N . ALA A 1 86 ? 1.257 3.919 24.233 1.00 64.62 86 ALA A N 1
ATOM 634 C CA . ALA A 1 86 ? 1.872 2.607 24.218 1.00 64.62 86 ALA A CA 1
ATOM 635 C C . ALA A 1 86 ? 1.463 1.865 22.931 1.00 64.62 86 ALA A C 1
ATOM 637 O O . ALA A 1 86 ? 0.455 2.226 22.315 1.00 64.62 86 ALA A O 1
ATOM 638 N N . PRO A 1 87 ? 2.248 0.872 22.487 1.00 66.81 87 PRO A N 1
ATOM 639 C CA . PRO A 1 87 ? 1.757 -0.073 21.496 1.00 66.81 87 PRO A CA 1
ATOM 640 C C . PRO A 1 87 ? 0.459 -0.726 21.998 1.00 66.81 87 PRO A C 1
ATOM 642 O O . PRO A 1 87 ? 0.307 -1.005 23.191 1.00 66.81 87 PRO A O 1
ATOM 645 N N . GLY A 1 88 ? -0.487 -0.919 21.086 1.00 69.31 88 GLY A N 1
ATOM 646 C CA . GLY A 1 88 ? -1.713 -1.661 21.298 1.00 69.31 88 GLY A CA 1
ATOM 647 C C . GLY A 1 88 ? -1.407 -3.066 21.807 1.00 69.31 88 GLY A C 1
ATOM 648 O O . GLY A 1 88 ? -0.454 -3.716 21.387 1.00 69.31 88 GLY A O 1
ATOM 649 N N . VAL A 1 89 ? -2.221 -3.523 22.755 1.00 77.75 89 VAL A N 1
ATOM 650 C CA . VAL A 1 89 ? -1.999 -4.791 23.470 1.00 77.75 89 VAL A CA 1
ATOM 651 C C . VAL A 1 89 ? -2.249 -6.007 22.571 1.00 77.75 89 VAL A C 1
ATOM 653 O O . VAL A 1 89 ? -1.668 -7.065 22.796 1.00 77.75 89 VAL A O 1
ATOM 656 N N . ILE A 1 90 ? -3.104 -5.854 21.557 1.00 82.44 90 ILE A N 1
ATOM 657 C CA . ILE A 1 90 ? -3.498 -6.912 20.623 1.00 82.44 90 ILE A CA 1
ATOM 658 C C . ILE A 1 90 ? -3.511 -6.376 19.191 1.00 82.44 90 ILE A C 1
ATOM 660 O O . ILE A 1 90 ? -3.806 -5.197 18.978 1.00 82.44 90 ILE A O 1
ATOM 664 N N . ASP A 1 91 ? -3.266 -7.257 18.217 1.00 83.38 91 ASP A N 1
ATOM 665 C CA . ASP A 1 91 ? -3.534 -6.977 16.804 1.00 83.38 91 ASP A CA 1
ATOM 666 C C . ASP A 1 91 ? -4.983 -7.380 16.462 1.00 83.38 91 ASP A C 1
ATOM 668 O O . ASP A 1 91 ? -5.294 -8.573 16.377 1.00 83.38 91 ASP A O 1
ATOM 672 N N . PRO A 1 92 ? -5.894 -6.419 16.233 1.00 85.50 92 PRO A N 1
ATOM 673 C CA . PRO A 1 92 ? -7.298 -6.712 15.982 1.00 85.50 92 PRO A CA 1
ATOM 674 C C . PRO A 1 92 ? -7.544 -7.422 14.639 1.00 85.50 92 PRO A C 1
ATOM 676 O O . PRO A 1 92 ? -8.584 -8.058 14.479 1.00 85.50 92 PRO A O 1
ATOM 679 N N . PHE A 1 93 ? -6.614 -7.356 13.676 1.00 82.56 93 PHE A N 1
ATOM 680 C CA . PHE A 1 93 ? -6.738 -8.110 12.422 1.00 82.56 93 PHE A CA 1
ATOM 681 C C . PHE A 1 93 ? -6.445 -9.597 12.623 1.00 82.56 93 PHE A C 1
ATOM 683 O O . PHE A 1 93 ? -7.160 -10.431 12.066 1.00 82.56 93 PHE A O 1
ATOM 690 N N . ALA A 1 94 ? -5.432 -9.919 13.432 1.00 82.00 94 ALA A N 1
ATOM 691 C CA . ALA A 1 94 ? -5.106 -11.295 13.796 1.00 82.00 94 ALA A CA 1
ATOM 692 C C . ALA A 1 94 ? -6.254 -11.934 14.590 1.00 82.00 94 ALA A C 1
ATOM 694 O O . ALA A 1 94 ? -6.741 -13.000 14.221 1.00 82.00 94 ALA A O 1
ATOM 695 N N . VAL A 1 95 ? -6.784 -11.221 15.590 1.00 83.69 95 VAL A N 1
ATOM 696 C CA . VAL A 1 95 ? -7.906 -11.715 16.407 1.00 83.69 95 VAL A CA 1
ATOM 697 C C . VAL A 1 95 ? -9.165 -11.949 15.566 1.00 83.69 95 VAL A C 1
ATOM 699 O O . VAL A 1 95 ? -9.828 -12.972 15.739 1.00 83.69 95 VAL A O 1
ATOM 702 N N . LEU A 1 96 ? -9.484 -11.057 14.615 1.00 84.69 96 LEU A N 1
ATOM 703 C CA . LEU A 1 96 ? -10.609 -11.277 13.698 1.00 84.69 96 LEU A CA 1
ATOM 704 C C . LEU A 1 96 ? -10.408 -12.532 12.834 1.00 84.69 96 LEU A C 1
ATOM 706 O O . LEU A 1 96 ? -11.370 -13.253 12.580 1.00 84.69 96 LEU A O 1
ATOM 710 N N . ALA A 1 97 ? -9.185 -12.791 12.368 1.00 78.62 97 ALA A N 1
ATOM 711 C CA . ALA A 1 97 ? -8.885 -13.956 11.539 1.00 78.62 97 ALA A CA 1
ATOM 712 C C . ALA A 1 97 ? -8.975 -15.280 12.319 1.00 78.62 97 ALA A C 1
ATOM 714 O O . ALA A 1 97 ? -9.399 -16.284 11.754 1.00 78.62 97 ALA A O 1
ATOM 715 N N . GLU A 1 98 ? -8.594 -15.276 13.597 1.00 82.44 98 GLU A N 1
ATOM 716 C CA . GLU A 1 98 ? -8.584 -16.468 14.452 1.00 82.44 98 GLU A CA 1
ATOM 717 C C . GLU A 1 98 ? -9.951 -16.772 15.072 1.00 82.44 98 GLU A C 1
ATOM 719 O O . GLU A 1 98 ? -10.381 -17.922 15.104 1.00 82.44 98 GLU A O 1
ATOM 724 N N . SER A 1 99 ? -10.631 -15.741 15.578 1.00 80.62 99 SER A N 1
ATOM 725 C CA . SER A 1 99 ? -11.790 -15.889 16.472 1.00 80.62 99 SER A CA 1
ATOM 726 C C . SER A 1 99 ? -13.069 -15.232 15.939 1.00 80.62 99 SER A C 1
ATOM 728 O O . SER A 1 99 ? -14.112 -15.267 16.596 1.00 80.62 99 SER A O 1
ATOM 730 N N . GLY A 1 100 ? -13.007 -14.613 14.756 1.00 83.81 100 GLY A N 1
ATOM 731 C CA . GLY A 1 100 ? -14.128 -13.897 14.156 1.00 83.81 100 GLY A CA 1
ATOM 732 C C . GLY A 1 100 ? -14.527 -12.628 14.916 1.00 83.81 100 GLY A C 1
ATOM 733 O O . GLY A 1 100 ? -13.862 -12.177 15.850 1.00 83.81 100 GLY A O 1
ATOM 734 N N . GLU A 1 101 ? -15.646 -12.033 14.503 1.00 86.06 101 GLU A N 1
ATOM 735 C CA . GLU A 1 101 ? -16.144 -10.775 15.072 1.00 86.06 101 GLU A CA 1
ATOM 736 C C . GLU A 1 101 ? -16.488 -10.910 16.563 1.00 86.06 101 GLU A C 1
ATOM 738 O O . GLU A 1 101 ? -16.128 -10.054 17.372 1.00 86.06 101 GLU A O 1
ATOM 743 N N . THR A 1 102 ? -17.154 -12.002 16.951 1.00 86.19 102 THR A N 1
ATOM 744 C CA . THR A 1 102 ? -17.551 -12.248 18.345 1.00 86.19 102 THR A CA 1
ATOM 745 C C . THR A 1 102 ? -16.336 -12.380 19.260 1.00 86.19 102 THR A C 1
ATOM 747 O O . THR A 1 102 ? -16.321 -11.785 20.338 1.00 86.19 102 THR A O 1
ATOM 750 N N . GLY A 1 103 ? -15.294 -13.094 18.816 1.00 83.88 103 GLY A N 1
ATOM 751 C CA . GLY A 1 103 ? -14.034 -13.195 19.548 1.00 83.88 103 GLY A CA 1
ATOM 752 C C . GLY A 1 103 ? -13.329 -11.847 19.670 1.00 83.88 103 GLY A C 1
ATOM 753 O O . GLY A 1 103 ? -12.930 -11.465 20.767 1.00 83.88 103 GLY A O 1
ATOM 754 N N . LEU A 1 104 ? -13.285 -11.065 18.585 1.00 87.69 104 LEU A N 1
ATOM 755 C CA . LEU A 1 104 ? -12.725 -9.712 18.600 1.00 87.69 104 LEU A CA 1
ATOM 756 C C . LEU A 1 104 ? -13.456 -8.792 19.587 1.00 87.69 104 LEU A C 1
ATOM 758 O O . LEU A 1 104 ? -12.809 -8.091 20.365 1.00 87.69 104 LEU A O 1
ATOM 762 N N . ARG A 1 105 ? -14.793 -8.800 19.594 1.00 90.56 105 ARG A N 1
ATOM 763 C CA . ARG A 1 105 ? -15.589 -8.003 20.542 1.00 90.56 105 ARG A CA 1
ATOM 764 C C . ARG A 1 105 ? -15.322 -8.412 21.988 1.00 90.56 105 ARG A C 1
ATOM 766 O O . ARG A 1 105 ? -15.160 -7.531 22.829 1.00 90.56 105 ARG A O 1
ATOM 773 N N . SER A 1 106 ? -15.233 -9.714 22.265 1.00 88.19 106 SER A N 1
ATOM 774 C CA . SER A 1 106 ? -14.902 -10.219 23.602 1.00 88.19 106 SER A CA 1
ATOM 775 C C . SER A 1 106 ? -13.529 -9.715 24.046 1.00 88.19 106 SER A C 1
ATOM 777 O O . SER A 1 106 ? -13.429 -9.052 25.076 1.00 88.19 106 SER A O 1
ATOM 779 N N . SER A 1 107 ? -12.494 -9.907 23.222 1.00 87.19 107 SER A N 1
ATOM 780 C CA . SER A 1 107 ? -11.131 -9.464 23.534 1.00 87.19 107 SER A CA 1
ATOM 781 C C . SER A 1 107 ? -11.021 -7.949 23.715 1.00 87.19 107 SER A C 1
ATOM 783 O O . SER A 1 107 ? -10.297 -7.490 24.590 1.00 87.19 107 SER A O 1
ATOM 785 N N . LEU A 1 108 ? -11.748 -7.148 22.928 1.00 90.38 108 LEU A N 1
ATOM 786 C CA . LEU A 1 108 ? -11.762 -5.690 23.083 1.00 90.38 108 LEU A CA 1
ATOM 787 C C . LEU A 1 108 ? -12.532 -5.235 24.332 1.00 90.38 108 LEU A C 1
ATOM 789 O O . LEU A 1 108 ? -12.187 -4.209 24.913 1.00 90.38 108 LEU A O 1
ATOM 793 N N . SER A 1 109 ? -13.557 -5.976 24.756 1.00 88.56 109 SER A N 1
ATOM 794 C CA . SER A 1 109 ? -14.347 -5.639 25.949 1.00 88.56 109 SER A CA 1
ATOM 795 C C . SER A 1 109 ? -13.576 -5.814 27.262 1.00 88.56 109 SER A C 1
ATOM 797 O O . SER A 1 109 ? -13.881 -5.141 28.245 1.00 88.56 109 SER A O 1
ATOM 799 N N . GLU A 1 110 ? -12.550 -6.666 27.259 1.00 89.06 110 GLU A N 1
ATOM 800 C CA . GLU A 1 110 ? -11.644 -6.890 28.391 1.00 89.06 110 GLU A CA 1
ATOM 801 C C . GLU A 1 110 ? -10.588 -5.779 28.534 1.00 89.06 110 GLU A C 1
ATOM 803 O O . GLU A 1 110 ? -9.930 -5.669 29.570 1.00 89.06 110 GLU A O 1
ATOM 808 N N . LEU A 1 111 ? -10.428 -4.933 27.510 1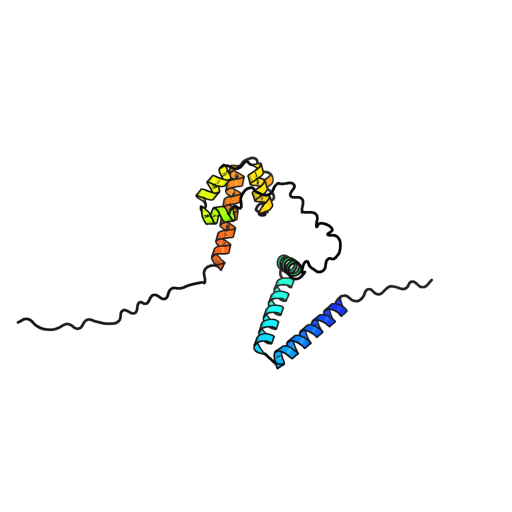.00 89.50 111 LEU A N 1
ATOM 809 C CA . LEU A 1 111 ? -9.435 -3.865 27.489 1.00 89.50 111 LEU A CA 1
ATOM 810 C C . LEU A 1 111 ? -9.967 -2.555 28.069 1.00 89.50 111 LEU A C 1
ATOM 812 O O . LEU A 1 111 ? -11.108 -2.136 27.864 1.00 89.50 111 LEU A O 1
ATOM 816 N N . GLY A 1 112 ? -9.071 -1.834 28.739 1.00 86.69 112 GLY A N 1
ATOM 817 C CA . GLY A 1 112 ? -9.330 -0.480 29.200 1.00 86.69 112 GLY A CA 1
ATOM 818 C C . GLY A 1 112 ? -9.426 0.517 28.042 1.00 86.69 112 GLY A C 1
ATOM 819 O O . GLY A 1 112 ? -8.790 0.378 26.998 1.00 86.69 112 GLY A O 1
ATOM 820 N N . LEU A 1 113 ? -10.163 1.607 28.256 1.00 85.62 113 LEU A N 1
ATOM 821 C CA . LEU A 1 113 ? -10.362 2.669 27.262 1.00 85.62 113 LEU A CA 1
ATOM 822 C C . LEU A 1 113 ? -9.051 3.278 26.732 1.00 85.62 113 LEU A C 1
ATOM 824 O O . LEU A 1 113 ? -8.985 3.704 25.578 1.00 85.62 113 LEU A O 1
ATOM 828 N N . GLU A 1 114 ? -8.000 3.331 27.551 1.00 84.44 114 GLU A N 1
ATOM 829 C CA . GLU A 1 114 ? -6.681 3.777 27.095 1.00 84.44 114 GLU A CA 1
ATOM 830 C C . GLU A 1 114 ? -6.045 2.782 26.122 1.00 84.44 114 GLU A C 1
ATOM 832 O O . GLU A 1 114 ? -5.617 3.199 25.049 1.00 84.44 114 GLU A O 1
ATOM 837 N N . GLN A 1 115 ? -6.100 1.483 26.425 1.00 85.12 115 GLN A N 1
ATOM 838 C CA . GLN A 1 115 ? -5.593 0.414 25.558 1.00 85.12 115 GLN A CA 1
ATOM 839 C C . GLN A 1 115 ? -6.352 0.366 24.224 1.00 85.12 115 GLN A C 1
ATOM 841 O O . GLN A 1 115 ? -5.743 0.218 23.167 1.00 85.12 115 GLN A O 1
ATOM 846 N N . LEU A 1 116 ? -7.671 0.591 24.245 1.00 86.25 116 LEU A N 1
ATOM 847 C CA . LEU A 1 116 ? -8.482 0.700 23.028 1.00 86.25 116 LEU A CA 1
ATOM 848 C C . LEU A 1 116 ? -8.045 1.878 22.142 1.00 86.25 116 LEU A C 1
ATOM 850 O O . LEU A 1 116 ? -7.942 1.750 20.921 1.00 86.25 116 LEU A O 1
ATOM 854 N N . ARG A 1 117 ? -7.747 3.036 22.739 1.00 84.31 117 ARG A N 1
ATOM 855 C CA . ARG A 1 117 ? -7.241 4.209 22.003 1.00 84.31 117 ARG A CA 1
ATOM 856 C C . ARG A 1 117 ? -5.830 3.998 21.462 1.00 84.31 117 ARG A C 1
ATOM 858 O O . ARG A 1 117 ? -5.497 4.556 20.416 1.00 84.31 117 ARG A O 1
ATOM 865 N N . ASP A 1 118 ? -5.021 3.222 22.168 1.00 82.88 118 ASP A N 1
ATOM 866 C CA . ASP A 1 118 ? -3.664 2.879 21.761 1.00 82.88 118 ASP A CA 1
ATOM 867 C C . ASP A 1 118 ? -3.696 1.986 20.508 1.00 82.88 118 ASP A C 1
ATOM 869 O O . ASP A 1 118 ? -3.074 2.339 19.504 1.00 82.88 118 ASP A O 1
ATOM 873 N N . ILE A 1 119 ? -4.565 0.965 20.481 1.00 83.25 119 ILE A N 1
ATOM 874 C CA . ILE A 1 119 ? -4.842 0.129 19.292 1.00 83.25 119 ILE A CA 1
ATOM 875 C C . ILE A 1 119 ? -5.317 0.984 18.106 1.00 83.25 119 ILE A C 1
ATOM 877 O O . ILE A 1 119 ? -4.808 0.878 16.987 1.00 83.25 119 ILE A O 1
ATOM 881 N N . VAL A 1 120 ? -6.274 1.885 18.339 1.00 83.12 120 VAL A N 1
ATOM 882 C CA . VAL A 1 120 ? -6.797 2.781 17.295 1.00 83.12 120 VAL A CA 1
ATOM 883 C C . VAL A 1 120 ? -5.702 3.675 16.700 1.00 83.12 120 VAL A C 1
ATOM 885 O O . VAL A 1 120 ? -5.688 3.917 15.485 1.00 83.12 120 VAL A O 1
ATOM 888 N N . SER A 1 121 ? -4.797 4.174 17.546 1.00 81.00 121 SER A N 1
ATOM 889 C CA . SER A 1 121 ? -3.679 5.028 17.146 1.00 81.00 121 SER A CA 1
ATOM 890 C C . SER A 1 121 ? -2.626 4.250 16.355 1.00 81.00 121 SER A C 1
ATOM 892 O O . SER A 1 121 ? -2.150 4.749 15.334 1.00 81.00 121 SER A O 1
ATOM 894 N N . GLU A 1 122 ? -2.288 3.036 16.789 1.00 78.81 122 GLU A N 1
ATOM 895 C CA . GLU A 1 122 ? -1.293 2.183 16.134 1.00 78.81 122 GLU A CA 1
ATOM 896 C C . GLU A 1 122 ? -1.735 1.740 14.736 1.00 78.81 122 GLU A C 1
ATOM 898 O O . GLU A 1 122 ? -1.005 1.924 13.761 1.00 78.81 122 GLU A O 1
ATOM 903 N N . HIS A 1 123 ? -2.974 1.264 14.595 1.00 78.94 123 HIS A N 1
ATOM 904 C CA . HIS A 1 123 ? -3.488 0.766 13.314 1.00 78.94 123 HIS A CA 1
ATOM 905 C C . HIS A 1 123 ? -4.097 1.860 12.414 1.00 78.94 123 HIS A C 1
ATOM 907 O O . HIS A 1 123 ? -4.667 1.571 11.348 1.00 78.94 123 HIS A O 1
ATOM 913 N N . GLY A 1 124 ? -4.000 3.132 12.821 1.00 77.44 124 GLY A N 1
ATOM 914 C CA . GLY A 1 124 ? -4.504 4.278 12.064 1.00 77.44 124 GLY A CA 1
ATOM 915 C C . GLY A 1 124 ? -5.998 4.156 11.748 1.00 77.44 124 GLY A C 1
ATOM 916 O O . GLY A 1 124 ? -6.408 4.287 10.586 1.00 77.44 124 GLY A O 1
ATOM 917 N N . MET A 1 125 ? -6.800 3.819 12.761 1.00 80.44 125 MET A N 1
ATOM 918 C CA . MET A 1 125 ? -8.251 3.615 12.644 1.00 80.44 125 MET A CA 1
ATOM 919 C C . MET A 1 125 ? -9.066 4.905 12.880 1.00 80.44 125 MET A C 1
ATOM 921 O O . MET A 1 125 ? -10.267 4.920 12.606 1.00 80.44 125 MET A O 1
ATOM 925 N N . ASP A 1 126 ? -8.413 5.997 13.299 1.00 77.19 126 ASP A N 1
ATOM 926 C CA . ASP A 1 126 ? -9.015 7.311 13.595 1.00 77.19 126 ASP A CA 1
ATOM 927 C C . ASP A 1 126 ? -8.693 8.369 12.521 1.00 77.19 126 ASP A C 1
ATOM 929 O O . ASP A 1 126 ? -7.872 9.268 12.722 1.00 77.19 126 ASP A O 1
ATOM 933 N N . HIS A 1 127 ? -9.323 8.259 11.347 1.00 66.44 127 HIS A N 1
ATOM 934 C CA . HIS A 1 127 ? -9.145 9.228 10.244 1.00 66.44 127 HIS A CA 1
ATOM 935 C C . HIS A 1 127 ? -9.783 10.586 10.563 1.00 66.44 127 HIS A C 1
ATOM 937 O O . HIS A 1 127 ? -9.308 11.632 10.130 1.00 66.44 127 HIS A O 1
ATOM 943 N N . ASP A 1 128 ? -10.841 10.544 11.362 1.00 73.50 128 ASP A N 1
ATOM 944 C CA . ASP A 1 128 ? -11.699 11.633 11.808 1.00 73.50 128 ASP A CA 1
ATOM 945 C C . ASP A 1 128 ? -11.189 12.320 13.097 1.00 73.50 128 ASP A C 1
ATOM 947 O O . ASP A 1 128 ? -11.681 13.386 13.470 1.00 73.50 128 ASP A O 1
ATOM 951 N N . ARG A 1 129 ? -10.151 11.770 13.752 1.00 74.75 129 ARG A N 1
ATOM 952 C CA . ARG A 1 129 ? -9.600 12.232 15.048 1.00 74.75 129 ARG A CA 1
ATOM 953 C C . ARG A 1 129 ? -10.648 12.324 16.167 1.00 74.75 129 ARG A C 1
ATOM 955 O O . ARG A 1 129 ? -10.549 13.171 17.067 1.00 74.75 129 ARG A O 1
ATOM 962 N N . LEU A 1 130 ? -11.683 11.493 16.082 1.00 76.38 130 LEU A N 1
ATOM 963 C CA . LEU A 1 130 ? -12.818 11.456 17.000 1.00 76.38 130 LEU A CA 1
ATOM 964 C C . LEU A 1 130 ? -12.686 10.333 18.024 1.00 76.38 130 LEU A C 1
ATOM 966 O O . LEU A 1 130 ? -13.058 10.543 19.178 1.00 76.38 130 LEU A O 1
ATOM 970 N N . ALA A 1 131 ? -12.113 9.189 17.645 1.00 71.75 131 ALA A N 1
ATOM 971 C CA . ALA A 1 131 ? -12.012 8.030 18.530 1.00 71.75 131 ALA A CA 1
ATOM 972 C C . ALA A 1 131 ? -11.169 8.335 19.781 1.00 71.75 131 ALA A C 1
ATOM 974 O O . ALA A 1 131 ? -11.504 7.921 20.891 1.00 71.75 131 ALA A O 1
ATOM 975 N N . LEU A 1 132 ? -10.140 9.178 19.643 1.00 76.94 132 LEU A N 1
ATOM 976 C CA . LEU A 1 132 ? -9.339 9.651 20.777 1.00 76.94 132 LEU A CA 1
ATOM 977 C C . LEU A 1 132 ? -10.101 10.562 21.757 1.00 76.94 132 LEU A C 1
ATOM 979 O O . LEU A 1 132 ? -9.652 10.747 22.888 1.00 76.94 132 LEU A O 1
ATOM 983 N N . LYS A 1 133 ? -11.238 11.140 21.352 1.00 82.94 133 LYS A N 1
ATOM 984 C CA . LYS A 1 133 ? -12.049 12.055 22.177 1.00 82.94 133 LYS A CA 1
ATOM 985 C C . LYS A 1 133 ? -13.210 11.356 22.886 1.00 82.94 133 LYS A C 1
ATOM 987 O O . LYS A 1 133 ? -13.811 11.946 23.783 1.00 82.94 133 LYS A O 1
ATOM 992 N N . TRP A 1 134 ? -13.547 10.125 22.507 1.00 87.00 134 TRP A N 1
ATOM 993 C CA . TRP A 1 134 ? -14.695 9.415 23.071 1.00 87.00 134 TRP A CA 1
ATOM 994 C C . TRP A 1 134 ? -14.409 8.896 24.471 1.00 87.00 134 TRP A C 1
ATOM 996 O O . TRP A 1 134 ? -13.378 8.275 24.705 1.00 87.00 134 TRP A O 1
ATOM 1006 N N . LYS A 1 135 ? -15.320 9.173 25.406 1.00 85.81 135 LYS A N 1
ATOM 1007 C CA . LYS A 1 135 ? -15.256 8.683 26.793 1.00 85.81 135 LYS A CA 1
ATOM 1008 C C . LYS A 1 135 ? -15.932 7.325 26.978 1.00 85.81 135 LYS A C 1
ATOM 1010 O O . LYS A 1 135 ? -15.749 6.711 28.017 1.00 85.81 135 LYS A O 1
ATOM 1015 N N . ASP A 1 136 ? -16.716 6.903 25.993 1.00 88.69 136 ASP A N 1
ATOM 1016 C CA . ASP A 1 136 ? -17.429 5.635 26.002 1.00 88.69 136 ASP A CA 1
ATOM 1017 C C . ASP A 1 136 ? -16.548 4.540 25.375 1.00 88.69 136 ASP A C 1
ATOM 1019 O O . ASP A 1 136 ? -16.214 4.661 24.190 1.00 88.69 136 ASP A O 1
ATOM 1023 N N . PRO A 1 137 ? -16.149 3.504 26.141 1.00 87.19 137 PRO A N 1
ATOM 1024 C CA . PRO A 1 137 ? -15.365 2.389 25.626 1.00 87.19 137 PRO A CA 1
ATOM 1025 C C . PRO A 1 137 ? -16.088 1.626 24.514 1.00 87.19 137 PRO A C 1
ATOM 1027 O O . PRO A 1 137 ? -15.455 1.297 23.515 1.00 87.19 137 PRO A O 1
ATOM 1030 N N . GLN A 1 138 ? -17.404 1.405 24.634 1.00 88.19 138 GLN A N 1
ATOM 1031 C CA . GLN A 1 138 ? -18.172 0.609 23.665 1.00 88.19 138 GLN A CA 1
ATOM 1032 C C . GLN A 1 138 ? -18.156 1.259 22.286 1.00 88.19 138 GLN A C 1
ATOM 1034 O O . GLN A 1 138 ? -17.871 0.614 21.282 1.00 88.19 138 GLN A O 1
ATOM 1039 N N . ARG A 1 139 ? -18.293 2.585 22.248 1.00 89.75 139 ARG A N 1
ATOM 1040 C CA . ARG A 1 139 ? -18.182 3.352 21.008 1.00 89.75 139 ARG A CA 1
ATOM 1041 C C . ARG A 1 139 ? -16.816 3.194 20.324 1.00 89.75 139 ARG A C 1
ATOM 1043 O O . ARG A 1 139 ? -16.734 3.236 19.099 1.00 89.75 139 ARG A O 1
ATOM 1050 N N . VAL A 1 140 ? -15.732 3.046 21.094 1.00 88.50 140 VAL A N 1
ATOM 1051 C CA . VAL A 1 140 ? -14.389 2.790 20.543 1.00 88.50 140 VAL A CA 1
ATOM 1052 C C . VAL A 1 140 ? -14.281 1.351 20.030 1.00 88.50 140 VAL A C 1
ATOM 1054 O O . VAL A 1 140 ? -13.726 1.155 18.951 1.00 88.50 140 VAL A O 1
ATOM 1057 N N . VAL A 1 141 ? -14.851 0.375 20.745 1.00 90.25 141 VAL A N 1
ATOM 1058 C CA . VAL A 1 141 ? -14.930 -1.032 20.309 1.00 90.25 141 VAL A CA 1
ATOM 1059 C C . VAL A 1 141 ? -15.659 -1.147 18.971 1.00 90.25 141 VAL A C 1
ATOM 1061 O O . VAL A 1 141 ? -15.086 -1.682 18.023 1.00 90.25 141 VAL A O 1
ATOM 1064 N N . ASP A 1 142 ? -16.854 -0.562 18.851 1.00 90.00 142 ASP A N 1
ATOM 1065 C CA . ASP A 1 142 ? -17.648 -0.580 17.615 1.00 90.00 142 ASP A CA 1
ATOM 1066 C C . ASP A 1 142 ? -16.854 -0.025 16.428 1.00 90.00 142 ASP A C 1
ATOM 1068 O O . ASP A 1 142 ? -16.842 -0.594 15.336 1.00 90.00 142 ASP A O 1
ATOM 1072 N N . ARG A 1 143 ? -16.119 1.070 16.654 1.00 89.00 143 ARG A N 1
ATOM 1073 C CA . ARG A 1 143 ? -15.268 1.674 15.627 1.00 89.00 143 ARG A CA 1
ATOM 1074 C C . ARG A 1 143 ? -14.114 0.764 15.221 1.00 89.00 143 ARG A C 1
ATOM 1076 O O . ARG A 1 143 ? -13.769 0.749 14.041 1.00 89.00 143 ARG A O 1
ATOM 1083 N N . ILE A 1 144 ? -13.480 0.061 16.158 1.00 88.56 144 ILE A N 1
ATOM 1084 C CA . ILE A 1 144 ? -12.405 -0.883 15.830 1.00 88.56 144 ILE A CA 1
ATOM 1085 C C . ILE A 1 144 ? -12.976 -2.006 14.961 1.00 88.56 144 ILE A C 1
ATOM 1087 O O . ILE A 1 144 ? -12.457 -2.232 13.869 1.00 88.56 144 ILE A O 1
ATOM 1091 N N . VAL A 1 145 ? -14.076 -2.634 15.385 1.00 91.19 145 VAL A N 1
ATOM 1092 C CA . VAL A 1 145 ? -14.728 -3.735 14.656 1.00 91.19 145 VAL A CA 1
ATOM 1093 C C . VAL A 1 145 ? -15.108 -3.307 13.234 1.00 91.19 145 VAL A C 1
ATOM 1095 O O . VAL A 1 145 ? -14.616 -3.894 12.271 1.00 91.19 145 VAL A O 1
ATOM 1098 N N . GLU A 1 146 ? -15.846 -2.201 13.086 1.00 89.56 146 GLU A N 1
ATOM 1099 C CA . GLU A 1 146 ? -16.260 -1.646 11.785 1.00 89.56 146 GLU A CA 1
ATOM 1100 C C . GLU A 1 146 ? -15.061 -1.436 10.837 1.00 89.56 146 GLU A C 1
ATOM 1102 O O . GLU A 1 146 ? -15.110 -1.713 9.632 1.00 89.56 146 GLU A O 1
ATOM 1107 N N . ARG A 1 147 ? -13.942 -0.921 11.367 1.00 88.19 147 ARG A N 1
ATOM 1108 C CA . ARG A 1 147 ? -12.745 -0.623 10.568 1.00 88.19 147 ARG A CA 1
ATOM 1109 C C . ARG A 1 147 ? -11.991 -1.874 10.154 1.00 88.19 147 ARG A C 1
ATOM 1111 O O . ARG A 1 147 ? -11.480 -1.903 9.029 1.00 88.19 147 ARG A O 1
ATOM 1118 N N . VAL A 1 148 ? -11.893 -2.857 11.040 1.00 88.06 148 VAL A N 1
ATOM 1119 C CA . VAL A 1 148 ? -11.227 -4.129 10.753 1.00 88.06 148 VAL A CA 1
ATOM 1120 C C . VAL A 1 148 ? -12.037 -4.879 9.698 1.00 88.06 148 VAL A C 1
ATOM 1122 O O . VAL A 1 148 ? -11.472 -5.252 8.674 1.00 88.06 148 VAL A O 1
ATOM 1125 N N . GLU A 1 149 ? -13.357 -4.976 9.850 1.00 85.75 149 GLU A N 1
ATOM 1126 C CA . GLU A 1 149 ? -14.243 -5.611 8.868 1.00 85.75 149 GLU A CA 1
ATOM 1127 C C . GLU A 1 149 ? -14.183 -4.931 7.501 1.00 85.75 149 GLU A C 1
ATOM 1129 O O . GLU A 1 149 ? -13.945 -5.589 6.489 1.00 85.75 149 GLU A O 1
ATOM 1134 N N . SER A 1 150 ? -14.306 -3.598 7.451 1.00 84.94 150 SER A N 1
ATOM 1135 C CA . SER A 1 150 ? -14.252 -2.853 6.187 1.00 84.94 150 SER A CA 1
ATOM 1136 C C . SER A 1 150 ? -12.925 -3.055 5.447 1.00 84.94 150 SER A C 1
ATOM 1138 O O . SER A 1 150 ? -12.893 -3.111 4.214 1.00 84.94 150 SER A O 1
ATOM 1140 N N . ARG A 1 151 ? -11.808 -3.159 6.179 1.00 81.88 151 ARG A N 1
ATOM 1141 C CA . ARG A 1 151 ? -10.483 -3.401 5.590 1.00 81.88 151 ARG A CA 1
ATOM 1142 C C . ARG A 1 151 ? -10.298 -4.864 5.178 1.00 81.88 151 ARG A C 1
ATOM 1144 O O . ARG A 1 151 ? -9.769 -5.103 4.094 1.00 81.88 151 ARG A O 1
ATOM 1151 N N . THR A 1 152 ? -10.775 -5.818 5.973 1.00 81.50 152 THR A N 1
ATOM 1152 C CA . THR A 1 152 ? -10.695 -7.256 5.673 1.00 81.50 152 THR A CA 1
ATOM 1153 C C . THR A 1 152 ? -11.582 -7.639 4.490 1.00 81.50 152 THR A C 1
ATOM 1155 O O . THR A 1 152 ? -11.117 -8.350 3.601 1.00 81.50 152 THR A O 1
ATOM 1158 N N . ALA A 1 153 ? -12.804 -7.104 4.403 1.00 79.25 153 ALA A N 1
ATOM 1159 C CA . ALA A 1 153 ? -13.716 -7.318 3.277 1.00 79.25 153 ALA A CA 1
ATOM 1160 C C . ALA A 1 153 ? -13.128 -6.796 1.955 1.00 79.25 153 ALA A C 1
ATOM 1162 O O . ALA A 1 153 ? -13.161 -7.482 0.934 1.00 79.25 153 ALA A O 1
ATOM 1163 N N . LYS A 1 154 ? -12.496 -5.613 1.980 1.00 73.12 154 LYS A N 1
ATOM 1164 C CA . LYS A 1 154 ? -11.758 -5.086 0.819 1.00 73.12 154 LYS A CA 1
ATOM 1165 C C . LYS A 1 154 ? -10.574 -5.974 0.448 1.00 73.12 154 LYS A C 1
ATOM 1167 O O . LYS A 1 154 ? -10.353 -6.205 -0.731 1.00 73.12 154 LYS A O 1
ATOM 1172 N N . GLY A 1 155 ? -9.838 -6.495 1.430 1.00 61.41 155 GLY A N 1
ATOM 1173 C CA . GLY A 1 155 ? -8.746 -7.445 1.198 1.00 61.41 155 GLY A CA 1
ATOM 1174 C C . GLY A 1 155 ? -9.214 -8.797 0.642 1.00 61.41 155 GLY A C 1
ATOM 1175 O O . GLY A 1 155 ? -8.505 -9.410 -0.151 1.00 61.41 155 GLY A O 1
ATOM 1176 N N . ALA A 1 156 ? -10.410 -9.259 1.015 1.00 61.16 156 ALA A N 1
ATOM 1177 C CA . ALA A 1 156 ? -11.003 -10.497 0.509 1.00 61.16 156 ALA A CA 1
ATOM 1178 C C . ALA A 1 156 ? -11.356 -10.408 -0.985 1.00 61.16 156 ALA A C 1
ATOM 1180 O O . ALA A 1 156 ? -11.129 -11.370 -1.715 1.00 61.16 156 ALA A O 1
ATOM 1181 N N . ALA A 1 157 ? -11.795 -9.239 -1.466 1.00 59.47 157 ALA A N 1
ATOM 1182 C CA . ALA A 1 157 ? -12.069 -9.012 -2.889 1.00 59.47 157 ALA A CA 1
ATOM 1183 C C . ALA A 1 157 ? -10.839 -9.244 -3.796 1.00 59.47 157 ALA A C 1
ATOM 1185 O O . ALA A 1 157 ? -10.994 -9.588 -4.964 1.00 59.47 157 ALA A O 1
ATOM 1186 N N . PHE A 1 158 ? -9.620 -9.120 -3.257 1.00 59.34 158 PHE A N 1
ATOM 1187 C CA . PHE A 1 158 ? -8.373 -9.394 -3.982 1.00 59.34 158 PHE A CA 1
ATOM 1188 C C . PHE A 1 158 ? -7.870 -10.840 -3.831 1.00 59.34 158 PHE A C 1
ATOM 1190 O O . PHE A 1 158 ? -6.952 -11.233 -4.544 1.00 59.34 158 PHE A O 1
ATOM 1197 N N . ARG A 1 159 ? -8.464 -11.643 -2.935 1.00 61.44 159 ARG A N 1
ATOM 1198 C CA . ARG A 1 159 ? -8.113 -13.061 -2.719 1.00 61.44 159 ARG A CA 1
ATOM 1199 C C . ARG A 1 159 ? -9.008 -14.042 -3.493 1.00 61.44 159 ARG A C 1
ATOM 1201 O O . ARG A 1 159 ? -8.748 -15.236 -3.479 1.00 61.44 159 ARG A O 1
ATOM 1208 N N . GLY A 1 160 ? -10.035 -13.552 -4.193 1.00 54.44 160 GLY A N 1
ATOM 1209 C CA . GLY A 1 160 ? -11.074 -14.362 -4.845 1.00 54.44 160 GLY A CA 1
ATOM 1210 C C . GLY A 1 160 ? -10.755 -14.935 -6.233 1.00 54.44 160 GLY A C 1
ATOM 1211 O O . GLY A 1 160 ? -11.685 -15.251 -6.969 1.00 54.44 160 GLY A O 1
ATOM 1212 N N . ARG A 1 161 ? -9.487 -15.064 -6.641 1.00 49.44 161 ARG A N 1
ATOM 1213 C CA . ARG A 1 161 ? -9.141 -15.772 -7.888 1.00 49.44 161 ARG A CA 1
ATOM 1214 C C . ARG A 1 161 ? -7.943 -16.691 -7.697 1.00 49.44 161 ARG A C 1
ATOM 1216 O O . ARG A 1 161 ? -6.925 -16.535 -8.358 1.00 49.44 161 ARG A O 1
ATOM 1223 N N . THR A 1 162 ? -8.108 -17.671 -6.827 1.00 54.56 162 THR A N 1
ATOM 1224 C CA . THR A 1 162 ? -7.308 -18.889 -6.885 1.00 54.56 162 THR A CA 1
ATOM 1225 C C . THR A 1 162 ? -8.280 -20.037 -6.628 1.00 54.56 162 THR A C 1
ATOM 1227 O O . THR A 1 162 ? -8.916 -20.077 -5.583 1.00 54.56 162 THR A O 1
ATOM 1230 N N . GLU A 1 163 ? -8.408 -20.913 -7.627 1.00 45.59 163 GLU A N 1
ATOM 1231 C CA . GLU A 1 163 ? -9.087 -22.224 -7.605 1.00 45.59 163 GLU A CA 1
ATOM 1232 C C . GLU A 1 163 ? -10.609 -22.249 -7.857 1.00 45.59 163 GLU A C 1
ATOM 1234 O O . GLU A 1 163 ? -11.435 -22.266 -6.950 1.00 45.59 163 GLU A O 1
ATOM 1239 N N . GLN A 1 164 ? -10.979 -22.353 -9.141 1.00 40.72 164 GLN A N 1
ATOM 1240 C CA . GLN A 1 164 ? -12.146 -23.142 -9.546 1.00 40.72 164 GLN A CA 1
ATOM 1241 C C . GLN A 1 164 ? -11.733 -24.623 -9.516 1.00 40.72 164 GLN A C 1
ATOM 1243 O O . GLN A 1 164 ? -10.863 -25.005 -10.304 1.00 40.72 164 GLN A O 1
ATOM 1248 N N . PRO A 1 165 ? -12.331 -25.477 -8.668 1.00 44.53 165 PRO A N 1
ATOM 1249 C CA . PRO A 1 165 ? -12.215 -26.912 -8.840 1.00 44.53 165 PRO A CA 1
ATOM 1250 C C . PRO A 1 165 ? -13.105 -27.319 -10.018 1.00 44.53 165 PRO A C 1
ATOM 1252 O O . PRO A 1 165 ? -14.315 -27.095 -10.021 1.00 44.53 165 PRO A O 1
ATOM 1255 N N . ALA A 1 166 ? -12.477 -27.896 -11.039 1.00 50.44 166 ALA A N 1
ATOM 1256 C CA . ALA A 1 166 ? -13.146 -28.547 -12.152 1.00 50.44 166 ALA A CA 1
ATOM 1257 C C . ALA A 1 166 ? -13.904 -29.791 -11.650 1.00 50.44 166 ALA A C 1
ATOM 1259 O O . ALA A 1 166 ? -13.325 -30.867 -11.505 1.00 50.44 166 ALA A O 1
ATOM 1260 N N . LEU A 1 167 ? -15.199 -29.639 -11.388 1.00 48.59 167 LEU A N 1
ATOM 1261 C CA . LEU A 1 167 ? -16.170 -30.735 -11.347 1.00 48.59 167 LEU A CA 1
ATOM 1262 C C . LEU A 1 167 ? -16.853 -30.692 -12.725 1.00 48.59 167 LEU A C 1
ATOM 1264 O O . LEU A 1 167 ? -17.533 -29.722 -13.034 1.00 48.59 167 LEU A O 1
ATOM 1268 N N . ARG A 1 168 ? -16.420 -31.479 -13.720 1.00 52.47 168 ARG A N 1
ATOM 1269 C CA . ARG A 1 168 ? -16.760 -32.898 -13.935 1.00 52.47 168 ARG A CA 1
ATOM 1270 C C . ARG A 1 168 ? -18.240 -33.183 -13.702 1.00 52.47 168 ARG A C 1
ATOM 1272 O O . ARG A 1 168 ? -18.559 -33.920 -12.788 1.00 52.47 168 ARG A O 1
ATOM 1279 N N . ASP A 1 169 ? -19.076 -32.649 -14.582 1.00 52.56 169 ASP A N 1
ATOM 1280 C CA . ASP A 1 169 ? -20.391 -33.209 -14.886 1.00 52.56 169 ASP A CA 1
ATOM 1281 C C . ASP A 1 169 ? -20.588 -33.154 -16.409 1.00 52.56 169 ASP A C 1
ATOM 1283 O O . ASP A 1 169 ? -21.110 -32.190 -16.958 1.00 52.56 169 ASP A O 1
ATOM 1287 N N . GLU A 1 170 ? -20.116 -34.187 -17.109 1.00 49.53 170 GLU A N 1
ATOM 1288 C CA . GLU A 1 170 ? -20.774 -34.644 -18.338 1.00 49.53 170 GLU A CA 1
ATOM 1289 C C . GLU A 1 170 ? -21.149 -36.108 -18.136 1.00 49.53 170 GLU A C 1
ATOM 1291 O O . GLU A 1 170 ? -20.461 -37.057 -18.512 1.00 49.53 170 GLU A O 1
ATOM 1296 N N . GLU A 1 171 ? -22.266 -36.241 -17.437 1.00 53.28 171 GLU A N 1
ATOM 1297 C CA . GLU A 1 171 ? -23.206 -37.337 -17.525 1.00 53.28 171 GLU A CA 1
ATOM 1298 C C . GLU A 1 171 ? -23.689 -37.452 -18.979 1.00 53.28 171 GLU A C 1
ATOM 1300 O O . GLU A 1 171 ? -24.506 -36.661 -19.448 1.00 53.28 171 GLU A O 1
ATOM 1305 N N . ALA A 1 172 ? -23.144 -38.421 -19.716 1.00 51.78 172 ALA A N 1
ATOM 1306 C CA . ALA A 1 172 ? -23.585 -38.751 -21.063 1.00 51.78 172 ALA A CA 1
ATOM 1307 C C . ALA A 1 172 ? -23.977 -40.234 -21.162 1.00 51.78 172 ALA A C 1
ATOM 1309 O O . ALA A 1 172 ? -23.132 -41.124 -21.201 1.00 51.78 172 ALA A O 1
ATOM 1310 N N . ALA A 1 173 ? -25.292 -40.427 -21.289 1.00 50.12 173 ALA A N 1
ATOM 1311 C CA . ALA A 1 173 ? -25.973 -41.443 -22.093 1.00 50.12 173 ALA A CA 1
ATOM 1312 C C . ALA A 1 173 ? -26.019 -42.910 -21.609 1.00 50.12 173 ALA A C 1
ATOM 1314 O O . ALA A 1 173 ? -25.198 -43.740 -21.988 1.00 50.12 173 ALA A O 1
ATOM 1315 N N . ALA A 1 174 ? -27.136 -43.267 -20.964 1.00 54.56 174 ALA A N 1
ATOM 1316 C CA . ALA A 1 174 ? -27.899 -44.479 -21.295 1.00 54.56 174 ALA A CA 1
ATOM 1317 C C . ALA A 1 174 ? -29.368 -44.293 -20.867 1.00 54.56 174 ALA A C 1
ATOM 1319 O O . ALA A 1 174 ? -29.627 -43.918 -19.724 1.00 54.56 174 ALA A O 1
ATOM 1320 N N . PRO A 1 175 ? -30.337 -44.533 -21.767 1.00 50.06 175 PRO A N 1
ATOM 1321 C CA . PRO A 1 175 ? -31.086 -45.778 -21.603 1.00 50.06 175 PRO A CA 1
ATOM 1322 C C . PRO A 1 175 ? -31.446 -46.434 -22.945 1.00 50.06 175 PRO A C 1
ATOM 1324 O O . PRO A 1 175 ? -32.130 -45.842 -23.778 1.00 50.06 175 PRO A O 1
ATOM 1327 N N . ALA A 1 176 ? -31.038 -47.689 -23.128 1.00 49.50 176 ALA A N 1
ATOM 1328 C CA . ALA A 1 176 ? -31.658 -48.589 -24.094 1.00 49.50 176 ALA A CA 1
ATOM 1329 C C . ALA A 1 176 ? -32.512 -49.589 -23.309 1.00 49.50 176 ALA A C 1
ATOM 1331 O O . ALA A 1 176 ? -32.003 -50.293 -22.436 1.00 49.50 176 ALA A O 1
ATOM 1332 N N . GLY A 1 177 ? -33.817 -49.562 -23.570 1.00 49.94 177 GLY A N 1
ATOM 1333 C CA . GLY A 1 177 ? -34.754 -50.578 -23.113 1.00 49.94 177 GLY A CA 1
ATOM 1334 C C . GLY A 1 177 ? -34.728 -51.825 -23.997 1.00 49.94 177 GLY A C 1
ATOM 1335 O O . GLY A 1 177 ? -34.064 -51.840 -25.031 1.00 49.94 177 GLY A O 1
ATOM 1336 N N . GLU A 1 178 ? -35.547 -52.794 -23.570 1.00 49.44 178 GLU A N 1
ATOM 1337 C CA . GLU A 1 178 ? -35.923 -54.046 -24.254 1.00 49.44 178 GLU A CA 1
ATOM 1338 C C . GLU A 1 178 ? -34.812 -55.120 -24.187 1.00 49.44 178 GLU A C 1
ATOM 1340 O O . GLU A 1 178 ? -33.641 -54.846 -24.400 1.00 49.44 178 GLU A O 1
ATOM 1345 N N . ASP A 1 179 ? -35.038 -56.380 -23.824 1.00 46.81 179 ASP A N 1
ATOM 1346 C CA . ASP A 1 179 ? -36.232 -57.221 -23.830 1.00 46.81 179 ASP A CA 1
ATOM 1347 C C . ASP A 1 179 ? -35.926 -58.492 -22.999 1.00 46.81 179 ASP A C 1
ATOM 1349 O O . ASP A 1 179 ?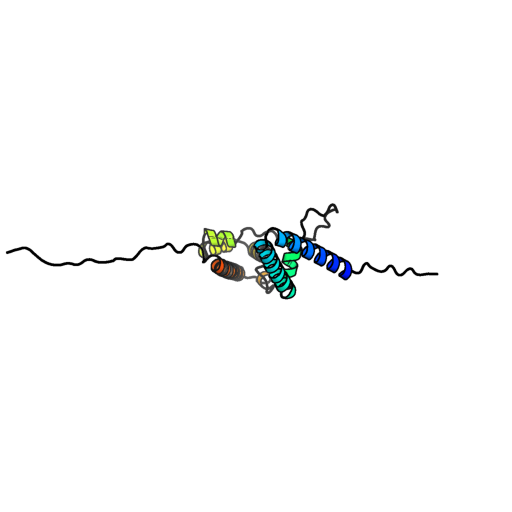 -34.758 -58.877 -22.901 1.00 46.81 179 ASP A O 1
ATOM 1353 N N . SER A 1 180 ? -36.953 -59.152 -22.448 1.00 44.50 180 SER A N 1
ATOM 1354 C CA . SER A 1 180 ? -37.020 -60.583 -22.057 1.00 44.50 180 SER A CA 1
ATOM 1355 C C . SER A 1 180 ? -37.766 -60.811 -20.743 1.00 44.50 180 SER A C 1
ATOM 1357 O O . SER A 1 180 ? -37.175 -60.853 -19.662 1.00 44.50 180 SER A O 1
ATOM 1359 N N . SER A 1 181 ? -39.067 -61.068 -20.852 1.00 48.53 181 SER A N 1
ATOM 1360 C CA . SER A 1 181 ? -39.723 -62.209 -20.194 1.00 48.53 181 SER A CA 1
ATOM 1361 C C . SER A 1 181 ? -41.133 -62.365 -20.762 1.00 48.53 181 SER A C 1
ATOM 1363 O O . SER A 1 181 ? -42.035 -61.649 -20.332 1.00 48.53 181 SER A O 1
ATOM 1365 N N . LEU A 1 182 ? -41.293 -63.279 -21.727 1.00 43.59 182 LEU A N 1
ATOM 1366 C CA . LEU A 1 182 ? -42.333 -64.321 -21.798 1.00 43.59 182 LEU A CA 1
ATOM 1367 C C . LEU A 1 182 ? -42.063 -65.258 -22.985 1.00 43.59 182 LEU A C 1
ATOM 1369 O O . LEU A 1 182 ? -41.814 -64.746 -24.096 1.00 43.59 182 LEU A O 1
#

Radius of gyration: 29.59 Å; chains: 1; bounding box: 77×107×58 Å

Sequence (182 aa):
MTEQSGSRPDDNGLLNARVREAEEALTKLGASDPELAATLVGVLAVVASEAARTTRFARALAKALTSPDAQTAPRSAERPRRSRRAPGVIDPFAVLAESGETGLRSSLSELGLEQLRDIVSEHGMDHDRLALKWKDPQRVVDRIVERVESRTAKGAAFRGRTEQPALRDEEAAAPAGEDSSL

pLDDT: mean 75.2, std 18.34, range [39.44, 97.44]